Protein AF-A0AAV2MZ98-F1 (afdb_monomer_lite)

Structure (mmCIF, N/CA/C/O backbone):
data_AF-A0AAV2MZ98-F1
#
_entry.id   AF-A0AAV2MZ98-F1
#
loop_
_atom_site.group_PDB
_atom_site.id
_atom_site.type_symbol
_atom_site.label_atom_id
_atom_site.label_alt_id
_atom_site.label_comp_id
_atom_site.label_asym_id
_atom_site.label_entity_id
_atom_site.label_seq_id
_atom_site.pdbx_PDB_ins_code
_atom_site.Cartn_x
_atom_site.Cartn_y
_atom_site.Cartn_z
_atom_site.occupancy
_atom_site.B_iso_or_equiv
_atom_site.auth_seq_id
_atom_site.auth_comp_id
_atom_site.auth_asym_id
_atom_site.auth_atom_id
_atom_site.pdbx_PDB_model_num
ATOM 1 N N . MET A 1 1 ? 19.220 -11.834 -18.400 1.00 69.81 1 MET A N 1
ATOM 2 C CA . MET A 1 1 ? 18.907 -10.427 -18.060 1.00 69.81 1 MET A CA 1
ATOM 3 C C . MET A 1 1 ? 20.222 -9.739 -17.728 1.00 69.81 1 MET A C 1
ATOM 5 O O . MET A 1 1 ? 20.955 -10.301 -16.928 1.00 69.81 1 MET A O 1
ATOM 9 N N . MET A 1 2 ? 20.550 -8.603 -18.349 1.00 93.31 2 MET A N 1
ATOM 10 C CA . MET A 1 2 ? 21.782 -7.851 -18.046 1.00 93.31 2 MET A CA 1
ATOM 11 C C . MET A 1 2 ? 21.458 -6.644 -17.160 1.00 93.31 2 MET A C 1
ATOM 13 O O . MET A 1 2 ? 20.328 -6.157 -17.192 1.00 93.31 2 MET A O 1
ATOM 17 N N . ILE A 1 3 ? 22.440 -6.126 -16.414 1.00 93.69 3 ILE A N 1
ATOM 18 C CA . ILE A 1 3 ? 22.260 -4.936 -15.560 1.00 93.69 3 ILE A CA 1
ATOM 19 C C . ILE A 1 3 ? 21.772 -3.707 -16.354 1.00 93.69 3 ILE A C 1
ATOM 21 O O . ILE A 1 3 ? 20.985 -2.911 -15.851 1.00 93.69 3 ILE A O 1
ATOM 25 N N . TYR A 1 4 ? 22.121 -3.619 -17.642 1.00 95.88 4 TYR A N 1
ATOM 26 C CA . TYR A 1 4 ? 21.659 -2.576 -18.567 1.00 95.88 4 TYR A CA 1
ATOM 27 C C . TYR A 1 4 ? 20.159 -2.628 -18.896 1.00 95.88 4 TYR A C 1
ATOM 29 O O . TYR A 1 4 ? 19.610 -1.652 -19.397 1.00 95.88 4 TYR A O 1
ATOM 37 N N . ASN A 1 5 ? 19.476 -3.739 -18.607 1.00 95.44 5 ASN A N 1
ATOM 38 C CA . ASN A 1 5 ? 18.034 -3.859 -18.834 1.00 95.44 5 ASN A CA 1
ATOM 39 C C . ASN A 1 5 ? 17.217 -3.224 -17.699 1.00 95.44 5 ASN A C 1
ATOM 41 O O . ASN A 1 5 ? 16.037 -2.930 -17.893 1.00 95.44 5 ASN A O 1
ATOM 45 N N . ILE A 1 6 ? 17.823 -3.014 -16.522 1.00 95.12 6 ILE A N 1
ATOM 46 C CA . ILE A 1 6 ? 17.134 -2.507 -15.326 1.00 95.12 6 ILE A CA 1
ATOM 47 C C . ILE A 1 6 ? 16.486 -1.140 -15.586 1.00 95.12 6 ILE A C 1
ATOM 49 O O . ILE A 1 6 ? 15.290 -1.022 -15.322 1.00 95.12 6 ILE A O 1
ATOM 53 N N . PRO A 1 7 ? 17.175 -0.130 -16.161 1.00 95.69 7 PRO A N 1
ATOM 54 C CA . PRO A 1 7 ? 16.562 1.177 -16.396 1.00 95.69 7 PRO A CA 1
ATOM 55 C C . PRO A 1 7 ? 15.323 1.102 -17.296 1.00 95.69 7 PRO A C 1
ATOM 57 O O . PRO A 1 7 ? 14.321 1.763 -17.030 1.00 95.69 7 PRO A O 1
ATOM 60 N N . THR A 1 8 ? 15.353 0.258 -18.331 1.00 95.31 8 THR A N 1
ATOM 61 C CA . THR A 1 8 ? 14.229 0.084 -19.262 1.00 95.31 8 THR A CA 1
ATOM 62 C C . THR A 1 8 ? 13.027 -0.571 -18.584 1.00 95.31 8 THR A C 1
ATOM 64 O O . THR A 1 8 ? 11.894 -0.134 -18.786 1.00 95.31 8 THR A O 1
ATOM 67 N N . ILE A 1 9 ? 13.261 -1.581 -17.742 1.00 96.25 9 ILE A N 1
ATOM 68 C CA . ILE A 1 9 ? 12.198 -2.252 -16.982 1.00 96.25 9 ILE A CA 1
ATOM 69 C C . ILE A 1 9 ? 11.600 -1.295 -15.951 1.00 96.25 9 ILE A C 1
ATOM 71 O O . ILE A 1 9 ? 10.380 -1.177 -15.865 1.00 96.25 9 ILE A O 1
ATOM 75 N N . VAL A 1 10 ? 12.445 -0.575 -15.208 1.00 96.81 10 VAL A N 1
ATOM 76 C CA . VAL A 1 10 ? 12.004 0.394 -14.197 1.00 96.81 10 VAL A CA 1
ATOM 77 C C . VAL A 1 10 ? 11.190 1.509 -14.840 1.00 96.81 10 VAL A C 1
ATOM 79 O O . VAL A 1 10 ? 10.141 1.860 -14.311 1.00 96.81 10 VAL A O 1
ATOM 82 N N . LYS A 1 11 ? 11.603 2.020 -16.006 1.00 96.62 11 LYS A N 1
ATOM 83 C CA . LYS A 1 11 ? 10.836 3.028 -16.750 1.00 96.62 11 LYS A CA 1
ATOM 84 C C . LYS A 1 11 ? 9.408 2.557 -17.029 1.00 96.62 11 LYS A C 1
ATOM 86 O O . LYS A 1 11 ? 8.464 3.294 -16.758 1.00 96.62 11 LYS A O 1
ATOM 91 N N . LEU A 1 12 ? 9.253 1.337 -17.543 1.00 96.38 12 LEU A N 1
ATOM 92 C CA . LEU A 1 12 ? 7.940 0.776 -17.862 1.00 96.38 12 LEU A CA 1
ATOM 93 C C . LEU A 1 12 ? 7.118 0.500 -16.595 1.00 96.38 12 LEU A C 1
ATOM 95 O O . LEU A 1 12 ? 5.944 0.858 -16.521 1.00 96.38 12 LEU A O 1
ATOM 99 N N . ALA A 1 13 ? 7.740 -0.109 -15.584 1.00 96.81 13 ALA A N 1
ATOM 100 C CA . ALA A 1 13 ? 7.085 -0.429 -14.323 1.00 96.81 13 ALA A CA 1
ATOM 101 C C . ALA A 1 13 ? 6.609 0.835 -13.599 1.00 96.81 13 ALA A C 1
ATOM 103 O O . ALA A 1 13 ? 5.467 0.880 -13.154 1.00 96.81 13 ALA A O 1
ATOM 104 N N . LEU A 1 14 ? 7.441 1.878 -13.532 1.00 97.25 14 LEU A N 1
ATOM 105 C CA . LEU A 1 14 ? 7.112 3.130 -12.859 1.00 97.25 14 LEU A CA 1
ATOM 106 C C . LEU A 1 14 ? 5.951 3.851 -13.546 1.00 97.25 14 LEU A C 1
ATOM 108 O O . LEU A 1 14 ? 5.026 4.274 -12.862 1.00 97.25 14 LEU A O 1
ATOM 112 N N . GLN A 1 15 ? 5.960 3.948 -14.879 1.00 96.62 15 GLN A N 1
ATOM 113 C CA . GLN A 1 15 ? 4.863 4.569 -15.633 1.00 96.62 15 GLN A CA 1
ATOM 114 C C . GLN A 1 15 ? 3.526 3.848 -15.412 1.00 96.62 15 GLN A C 1
ATOM 116 O O . GLN A 1 15 ? 2.488 4.496 -15.300 1.00 96.62 15 GLN A O 1
ATOM 121 N N . ASN A 1 16 ? 3.554 2.520 -15.294 1.00 96.50 16 ASN A N 1
ATOM 122 C CA . ASN A 1 16 ? 2.355 1.721 -15.048 1.00 96.50 16 ASN A CA 1
ATOM 123 C C . ASN A 1 16 ? 1.914 1.746 -13.576 1.00 96.50 16 ASN A C 1
ATOM 125 O O . ASN A 1 16 ? 0.719 1.717 -13.285 1.00 96.50 16 ASN A O 1
ATOM 129 N N . ALA A 1 17 ? 2.863 1.786 -12.640 1.00 96.62 17 ALA A N 1
ATOM 130 C CA . ALA A 1 17 ? 2.591 1.758 -11.208 1.00 96.62 17 ALA A CA 1
ATOM 131 C C . ALA A 1 17 ? 2.139 3.125 -10.682 1.00 96.62 17 ALA A C 1
ATOM 133 O O . ALA A 1 17 ? 1.134 3.192 -9.980 1.00 96.62 17 ALA A O 1
ATOM 134 N N . ALA A 1 18 ? 2.823 4.211 -11.055 1.00 96.69 18 ALA A N 1
ATOM 135 C CA . ALA A 1 18 ? 2.597 5.568 -10.551 1.00 96.69 18 ALA A CA 1
ATOM 136 C C . ALA A 1 18 ? 1.416 6.278 -11.238 1.00 96.69 18 ALA A C 1
ATOM 138 O O . ALA A 1 18 ? 1.487 7.453 -11.595 1.00 96.69 18 ALA A O 1
ATOM 139 N N . THR A 1 19 ? 0.312 5.560 -11.435 1.00 98.00 19 THR A N 1
ATOM 140 C CA . THR A 1 19 ? -0.937 6.144 -11.927 1.00 98.00 19 THR A CA 1
ATOM 141 C C . THR A 1 19 ? -1.787 6.625 -10.750 1.00 98.00 19 THR A C 1
ATOM 143 O O . THR A 1 19 ? -1.771 5.991 -9.690 1.00 98.00 19 THR A O 1
ATOM 146 N N . PRO A 1 20 ? -2.596 7.690 -10.915 1.00 97.44 20 PRO A N 1
ATOM 147 C CA . PRO A 1 20 ? -3.488 8.160 -9.855 1.00 97.44 20 PRO A CA 1
ATOM 148 C C . PRO A 1 20 ? -4.388 7.049 -9.312 1.00 97.44 20 PRO A C 1
ATOM 150 O O . PRO A 1 20 ? -4.571 6.938 -8.108 1.00 97.44 20 PRO A O 1
ATOM 153 N N . LYS A 1 21 ? -4.885 6.170 -10.190 1.00 97.56 21 LYS A N 1
ATOM 154 C CA . LYS A 1 21 ? -5.721 5.028 -9.810 1.00 97.56 21 LYS A CA 1
ATOM 155 C C . LYS A 1 21 ? -5.015 4.096 -8.822 1.00 97.56 21 LYS A C 1
ATOM 157 O O . LYS A 1 21 ? -5.595 3.756 -7.796 1.00 97.56 21 LYS A O 1
ATOM 162 N N . ASN A 1 22 ? -3.777 3.705 -9.116 1.00 97.62 22 ASN A N 1
ATOM 163 C CA . ASN A 1 22 ? -3.024 2.785 -8.265 1.00 97.62 22 ASN A CA 1
ATOM 164 C C . ASN A 1 22 ? -2.620 3.450 -6.947 1.00 97.62 22 ASN A C 1
ATOM 166 O O . ASN A 1 22 ? -2.771 2.851 -5.884 1.00 97.62 22 ASN A O 1
ATOM 170 N N . ILE A 1 23 ? -2.178 4.707 -7.008 1.00 97.38 23 ILE A N 1
ATOM 171 C CA . ILE A 1 23 ? -1.816 5.491 -5.824 1.00 97.38 23 ILE A CA 1
ATOM 172 C C . ILE A 1 23 ? -3.025 5.630 -4.890 1.00 97.38 23 ILE A C 1
ATOM 174 O O . ILE A 1 23 ? -2.928 5.315 -3.706 1.00 97.38 23 ILE A O 1
ATOM 178 N N . ILE A 1 24 ? -4.184 6.024 -5.429 1.00 97.94 24 ILE A N 1
ATOM 179 C CA . ILE A 1 24 ? -5.430 6.139 -4.662 1.00 97.94 24 ILE A CA 1
ATOM 180 C C . ILE A 1 24 ? -5.831 4.780 -4.090 1.00 97.94 24 ILE A C 1
ATOM 182 O O . ILE A 1 24 ? -6.162 4.711 -2.917 1.00 97.94 24 ILE A O 1
ATOM 186 N N . SER A 1 25 ? -5.748 3.691 -4.860 1.00 97.38 25 SER A N 1
ATOM 187 C CA . SER A 1 25 ? -6.086 2.360 -4.338 1.00 97.38 25 SER A CA 1
ATOM 188 C C . SER A 1 25 ? -5.199 1.934 -3.159 1.00 97.38 25 SER A C 1
ATOM 190 O O . SER A 1 25 ? -5.692 1.332 -2.208 1.00 97.38 25 SER A O 1
ATOM 192 N N . GLY A 1 26 ? -3.912 2.304 -3.178 1.00 96.62 26 GLY A N 1
ATOM 193 C CA . GLY A 1 26 ? -2.986 2.032 -2.079 1.00 96.62 26 GLY A CA 1
ATOM 194 C C . GLY A 1 26 ? -3.332 2.819 -0.814 1.00 96.62 26 GLY A C 1
ATOM 195 O O . GLY A 1 26 ? -3.357 2.250 0.274 1.00 96.62 26 GLY A O 1
ATOM 196 N N . PHE A 1 27 ? -3.663 4.105 -0.949 1.00 97.44 27 PHE A N 1
ATOM 197 C CA . PHE A 1 27 ? -4.122 4.918 0.183 1.00 97.44 27 PHE A CA 1
ATOM 198 C C . PHE A 1 27 ? -5.518 4.540 0.674 1.00 97.44 27 PHE A C 1
ATOM 200 O O . PHE A 1 27 ? -5.815 4.682 1.860 1.00 97.44 27 PHE A O 1
ATOM 207 N N . GLN A 1 28 ? -6.373 4.056 -0.219 1.00 97.56 28 GLN A N 1
ATOM 208 C CA . GLN A 1 28 ? -7.712 3.617 0.128 1.00 97.56 28 GLN A CA 1
ATOM 209 C C . GLN A 1 28 ? -7.639 2.390 1.031 1.00 97.56 28 GLN A C 1
ATOM 211 O O . GLN A 1 28 ? -8.380 2.339 2.001 1.00 97.56 28 GLN A O 1
ATOM 216 N N . ALA A 1 29 ? -6.725 1.451 0.764 1.00 95.94 29 ALA A N 1
ATOM 217 C CA . ALA A 1 29 ? -6.546 0.236 1.561 1.00 95.94 29 ALA A CA 1
ATOM 218 C C . ALA A 1 29 ? -6.183 0.507 3.032 1.00 95.94 29 ALA A C 1
ATOM 220 O O . ALA A 1 29 ? -6.500 -0.300 3.899 1.00 95.94 29 ALA A O 1
ATOM 221 N N . THR A 1 30 ? -5.542 1.640 3.326 1.00 96.12 30 THR A N 1
ATOM 222 C CA . THR A 1 30 ? -5.188 2.053 4.695 1.00 96.12 30 THR A CA 1
ATOM 223 C C . THR A 1 30 ? -6.178 3.054 5.293 1.00 96.12 30 THR A C 1
ATOM 225 O O . THR A 1 30 ? -5.971 3.530 6.407 1.00 96.12 30 THR A O 1
ATOM 228 N N . GLY A 1 31 ? -7.239 3.406 4.559 1.00 97.06 31 GLY A N 1
ATOM 229 C CA . GLY A 1 31 ? -8.232 4.395 4.978 1.00 97.06 31 GLY A CA 1
ATOM 230 C C . GLY A 1 31 ? -7.723 5.840 4.976 1.00 97.06 31 GLY A C 1
ATOM 231 O O . GLY A 1 31 ? -8.394 6.712 5.525 1.00 97.06 31 GLY A O 1
ATOM 232 N N . VAL A 1 32 ? -6.557 6.115 4.377 1.00 97.25 32 VAL A N 1
ATOM 233 C CA . VAL A 1 32 ? -5.957 7.461 4.322 1.00 97.25 32 VAL A CA 1
ATOM 234 C C . VAL A 1 32 ? -6.651 8.322 3.270 1.00 97.25 32 VAL A C 1
ATOM 236 O O . VAL A 1 32 ? -7.043 9.453 3.562 1.00 97.25 32 VAL A O 1
ATOM 239 N N . TRP A 1 33 ? -6.809 7.804 2.046 1.00 96.31 33 TRP A N 1
ATOM 240 C CA . TRP A 1 33 ? -7.465 8.534 0.960 1.00 96.31 33 TRP A CA 1
ATOM 241 C C . TRP A 1 33 ? -8.153 7.616 -0.070 1.00 96.31 33 TRP A C 1
ATOM 243 O O . TRP A 1 33 ? -7.473 6.806 -0.697 1.00 96.31 33 TRP A O 1
ATOM 253 N N . PRO A 1 34 ? -9.460 7.795 -0.339 1.00 95.94 34 PRO A N 1
ATOM 254 C CA . PRO A 1 34 ? -10.385 8.634 0.420 1.00 95.94 34 PRO A CA 1
ATOM 255 C C . PRO A 1 34 ? -10.433 8.203 1.885 1.00 95.94 34 PRO A C 1
ATOM 257 O O . PRO A 1 34 ? -10.267 7.022 2.190 1.00 95.94 34 PRO A O 1
ATOM 260 N N . PHE A 1 35 ? -10.620 9.167 2.784 1.00 97.44 35 PHE A N 1
ATOM 261 C CA . PHE A 1 35 ? -10.614 8.867 4.208 1.00 97.44 35 PHE A CA 1
ATOM 262 C C . PHE A 1 35 ? -11.768 7.923 4.559 1.00 97.44 35 PHE A C 1
ATOM 264 O O . PHE A 1 35 ? -12.929 8.227 4.278 1.00 97.44 35 PHE A O 1
ATOM 271 N N . ASN A 1 36 ? -11.445 6.791 5.184 1.00 97.19 36 ASN A N 1
ATOM 272 C CA . ASN A 1 36 ? -12.425 5.830 5.673 1.00 97.19 36 ASN A CA 1
ATOM 273 C C . ASN A 1 36 ? -11.959 5.238 7.006 1.00 97.19 36 ASN A C 1
ATOM 275 O O . ASN A 1 36 ? -11.000 4.471 7.054 1.00 97.19 36 ASN A O 1
ATOM 279 N N . ARG A 1 37 ? -12.661 5.586 8.087 1.00 95.38 37 ARG A N 1
ATOM 280 C CA . ARG A 1 37 ? -12.352 5.111 9.440 1.00 95.38 37 ARG A CA 1
ATOM 281 C C . ARG A 1 37 ? -12.798 3.667 9.684 1.00 95.38 37 ARG A C 1
ATOM 283 O O . ARG A 1 37 ? -12.215 2.999 10.531 1.00 95.38 37 ARG A O 1
ATOM 290 N N . ASP A 1 38 ? -13.785 3.193 8.936 1.00 96.25 38 ASP A N 1
ATOM 291 C CA . ASP A 1 38 ? -14.448 1.907 9.168 1.00 96.25 38 ASP A CA 1
ATOM 292 C C . ASP A 1 38 ? -13.842 0.781 8.310 1.00 96.25 38 ASP A C 1
ATOM 294 O O . ASP A 1 38 ? -14.484 -0.233 8.050 1.00 96.25 38 ASP A O 1
ATOM 298 N N . ILE A 1 39 ? -12.613 0.973 7.816 1.00 96.38 39 ILE A N 1
ATOM 299 C CA . ILE A 1 39 ? -11.935 0.007 6.944 1.00 96.38 39 ILE A CA 1
ATOM 300 C C . ILE A 1 39 ? -11.335 -1.181 7.702 1.00 96.38 39 ILE A C 1
ATOM 302 O O . ILE A 1 39 ? -11.214 -2.263 7.135 1.00 96.38 39 ILE A O 1
ATOM 306 N N . PHE A 1 40 ? -10.968 -0.979 8.968 1.00 95.50 40 PHE A N 1
ATOM 307 C CA . PHE A 1 40 ? -10.400 -2.021 9.815 1.00 95.50 40 PHE A CA 1
ATOM 308 C C . PHE A 1 40 ? -11.503 -2.717 10.603 1.00 95.50 40 PHE A C 1
ATOM 310 O O . PHE A 1 40 ? -12.357 -2.073 11.214 1.00 95.50 40 PHE A O 1
ATOM 317 N N . THR A 1 41 ? -11.450 -4.039 10.613 1.00 94.94 41 THR A N 1
ATOM 318 C CA . THR A 1 41 ? -12.330 -4.908 11.391 1.00 94.94 41 THR A CA 1
ATOM 319 C C . THR A 1 41 ? -11.635 -5.360 12.671 1.00 94.94 41 THR A C 1
ATOM 321 O O . THR A 1 41 ? -10.411 -5.315 12.780 1.00 94.94 41 THR A O 1
ATOM 324 N N . ASP A 1 42 ? -12.394 -5.876 13.636 1.00 91.81 42 ASP A N 1
ATOM 325 C CA . ASP A 1 42 ? -11.827 -6.405 14.885 1.00 91.81 42 ASP A CA 1
ATOM 326 C C . ASP A 1 42 ? -10.779 -7.513 14.648 1.00 91.81 42 ASP A C 1
ATOM 328 O O . ASP A 1 42 ? -9.843 -7.672 15.433 1.00 91.81 42 ASP A O 1
ATOM 332 N N . ALA A 1 43 ? -10.895 -8.257 13.541 1.00 92.38 43 ALA A N 1
ATOM 333 C CA . ALA A 1 43 ? -9.944 -9.301 13.166 1.00 92.38 43 ALA A CA 1
ATOM 334 C C . ALA A 1 43 ? -8.540 -8.746 12.848 1.00 92.38 43 ALA A C 1
ATOM 336 O O . ALA A 1 43 ? -7.540 -9.391 13.180 1.00 92.38 43 ALA A O 1
ATOM 337 N N . ASP A 1 44 ? -8.453 -7.535 12.287 1.00 92.69 44 ASP A N 1
ATOM 338 C CA . ASP A 1 44 ? -7.189 -6.859 11.957 1.00 92.69 44 ASP A CA 1
ATOM 339 C C . ASP A 1 44 ? -6.393 -6.474 13.219 1.00 92.69 44 ASP A C 1
ATOM 341 O O . ASP A 1 44 ? -5.174 -6.306 13.174 1.00 92.69 44 ASP A O 1
ATOM 345 N N . PHE A 1 45 ? -7.066 -6.411 14.373 1.00 90.19 45 PHE A N 1
ATOM 346 C CA . PHE A 1 45 ? -6.469 -6.134 15.681 1.00 90.19 45 PHE A CA 1
ATOM 347 C C . PHE A 1 45 ? -6.216 -7.402 16.512 1.00 90.19 45 PHE A C 1
ATOM 349 O O . PHE A 1 45 ? -5.803 -7.313 17.664 1.00 90.19 45 PHE A O 1
ATOM 356 N N . SER A 1 46 ? -6.404 -8.602 15.955 1.00 88.06 46 SER A N 1
ATOM 357 C CA . SER A 1 46 ? -6.299 -9.862 16.711 1.00 88.06 46 SER A CA 1
ATOM 358 C C . SER A 1 46 ? -4.935 -10.085 17.392 1.00 88.06 46 SER A C 1
ATOM 360 O O . SER A 1 46 ? -4.860 -10.690 18.463 1.00 88.06 46 SER A O 1
ATOM 362 N N . ALA A 1 47 ? -3.850 -9.539 16.837 1.00 83.56 47 ALA A N 1
ATOM 363 C CA . ALA A 1 47 ? -2.522 -9.605 17.448 1.00 83.56 47 ALA A CA 1
ATOM 364 C C . ALA A 1 47 ? -2.373 -8.739 18.717 1.00 83.56 47 ALA A C 1
ATOM 366 O O . ALA A 1 47 ? -1.505 -9.028 19.543 1.00 83.56 47 ALA A O 1
ATOM 367 N N . SER A 1 48 ? -3.211 -7.713 18.929 1.00 82.38 48 SER A N 1
ATOM 368 C CA . SER A 1 48 ? -3.097 -6.853 20.117 1.00 82.38 48 SER A CA 1
ATOM 369 C C . SER A 1 48 ? -3.490 -7.567 21.410 1.00 82.38 48 SER A C 1
ATOM 371 O O . SER A 1 48 ? -3.050 -7.170 22.481 1.00 82.38 48 SER A O 1
ATOM 373 N N . PHE A 1 49 ? -4.270 -8.649 21.335 1.00 76.44 49 PHE A N 1
ATOM 374 C CA . PHE A 1 49 ? -4.704 -9.404 22.517 1.00 76.44 49 PHE A CA 1
ATOM 375 C C . PHE A 1 49 ? -3.570 -10.176 23.206 1.00 76.44 49 PHE A C 1
ATOM 377 O O . PHE A 1 49 ? -3.720 -10.613 24.346 1.00 76.44 49 PHE A O 1
ATOM 384 N N . VAL A 1 50 ? -2.413 -10.352 22.557 1.00 69.50 50 VAL A N 1
ATOM 385 C CA . VAL A 1 50 ? -1.273 -11.072 23.151 1.00 69.50 50 VAL A CA 1
ATOM 386 C C . VAL A 1 50 ? -0.719 -10.344 24.382 1.00 69.50 50 VAL A C 1
ATOM 388 O O . VAL A 1 50 ? -0.224 -11.005 25.294 1.00 69.50 50 VAL A O 1
ATOM 391 N N . THR A 1 51 ? -0.864 -9.016 24.468 1.00 71.75 51 THR A N 1
ATOM 392 C CA . THR A 1 51 ? -0.461 -8.240 25.655 1.00 71.75 51 THR A CA 1
ATOM 393 C C . THR A 1 51 ? -1.428 -8.361 26.831 1.00 71.75 51 THR A C 1
ATOM 395 O O . THR A 1 51 ? -1.060 -8.002 27.943 1.00 71.75 51 THR A O 1
ATOM 398 N N . ASP A 1 52 ? -2.648 -8.863 26.617 1.00 72.12 52 ASP A N 1
ATOM 399 C CA . ASP A 1 52 ? -3.641 -9.048 27.684 1.00 72.12 52 ASP A CA 1
ATOM 400 C C . ASP A 1 52 ? -3.479 -10.407 28.401 1.00 72.12 52 ASP A C 1
ATOM 402 O O . ASP A 1 52 ? -4.297 -10.776 29.247 1.00 72.12 52 ASP A O 1
ATOM 406 N N . ARG A 1 53 ? -2.422 -11.172 28.086 1.00 75.31 53 ARG A N 1
ATOM 407 C CA . ARG A 1 53 ? -2.105 -12.406 28.812 1.00 75.31 53 ARG A CA 1
ATOM 408 C C . ARG A 1 53 ? -1.664 -12.049 30.235 1.00 75.31 53 ARG A C 1
ATOM 410 O O . ARG A 1 53 ? -0.737 -11.251 30.387 1.00 75.31 53 ARG A O 1
ATOM 417 N N . PRO A 1 54 ? -2.284 -12.632 31.277 1.00 79.62 54 PRO A N 1
ATOM 418 C CA . PRO A 1 54 ? -1.802 -12.448 32.635 1.00 79.62 54 PRO A CA 1
ATOM 419 C C . PRO A 1 54 ? -0.352 -12.926 32.714 1.00 79.62 54 PRO A C 1
ATOM 421 O O . PRO A 1 54 ? 0.002 -13.952 32.125 1.00 79.62 54 PRO A O 1
ATOM 424 N N . MET A 1 55 ? 0.481 -12.168 33.429 1.00 76.31 55 MET A N 1
ATOM 425 C CA . MET A 1 55 ? 1.825 -12.617 33.777 1.00 76.31 55 MET A CA 1
ATOM 426 C C . MET A 1 55 ? 1.678 -13.983 34.458 1.00 76.31 55 MET A C 1
ATOM 428 O O . MET A 1 55 ? 0.850 -14.091 35.369 1.00 76.31 55 MET A O 1
ATOM 432 N N . PRO A 1 56 ? 2.376 -15.037 33.996 1.00 79.62 56 PRO A N 1
ATOM 433 C CA . PRO A 1 56 ? 2.342 -16.308 34.695 1.00 79.62 56 PRO A CA 1
ATOM 434 C C . PRO A 1 56 ? 2.758 -16.035 36.139 1.00 79.62 56 PRO A C 1
ATOM 436 O O . PRO A 1 56 ? 3.827 -15.483 36.386 1.00 79.62 56 PRO A O 1
ATOM 439 N N . ASN A 1 57 ? 1.859 -16.322 37.080 1.00 72.94 57 ASN A N 1
ATOM 440 C CA . ASN A 1 57 ? 2.196 -16.243 38.488 1.00 72.94 57 ASN A CA 1
ATOM 441 C C . ASN A 1 57 ? 3.284 -17.288 38.726 1.00 72.94 57 ASN A C 1
ATOM 443 O O . ASN A 1 57 ? 3.031 -18.477 38.525 1.00 72.94 57 ASN A O 1
ATOM 447 N N . ASP A 1 58 ? 4.461 -16.845 39.159 1.00 60.50 58 ASP A N 1
ATOM 448 C CA . ASP A 1 58 ? 5.474 -17.712 39.744 1.00 60.50 58 ASP A CA 1
ATOM 449 C C . ASP A 1 58 ? 4.888 -18.315 41.027 1.00 60.50 58 ASP A C 1
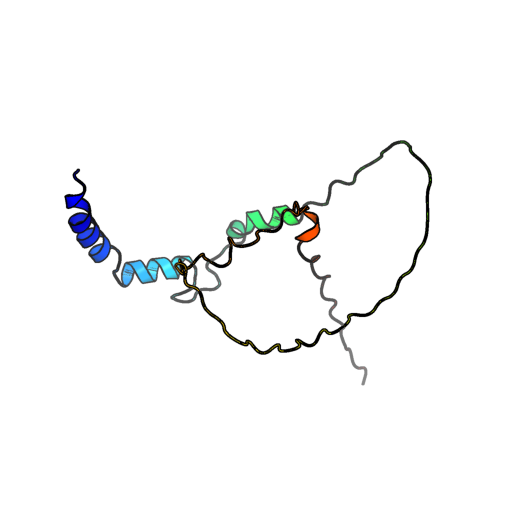ATOM 451 O O . ASP A 1 58 ? 5.029 -17.792 42.133 1.00 60.50 58 ASP A O 1
ATOM 455 N N . THR A 1 59 ? 4.135 -19.403 40.894 1.00 55.22 59 THR A N 1
ATOM 456 C CA . THR A 1 59 ? 3.731 -20.202 42.042 1.00 55.22 59 THR A CA 1
ATOM 457 C C . THR A 1 59 ? 4.939 -20.998 42.514 1.00 55.22 59 THR A C 1
ATOM 459 O O . THR A 1 59 ? 5.271 -22.029 41.936 1.00 55.22 59 THR A O 1
ATOM 462 N N . ALA A 1 60 ? 5.510 -20.497 43.610 1.00 48.69 60 ALA A N 1
ATOM 463 C CA . ALA A 1 60 ? 6.338 -21.175 44.602 1.00 48.69 60 ALA A CA 1
ATOM 464 C C . ALA A 1 60 ? 7.764 -21.576 44.184 1.00 48.69 60 ALA A C 1
ATOM 466 O O . ALA A 1 60 ? 8.034 -22.687 43.732 1.00 48.69 60 ALA A O 1
ATOM 467 N N . SER A 1 61 ? 8.710 -20.701 44.528 1.00 51.28 61 SER A N 1
ATOM 468 C CA . SER A 1 61 ? 9.954 -21.146 45.154 1.00 51.28 61 SER A CA 1
ATOM 469 C C . SER A 1 61 ? 9.653 -21.818 46.506 1.00 51.28 61 SER A C 1
ATOM 471 O O . SER A 1 61 ? 8.799 -21.327 47.250 1.00 51.28 61 SER A O 1
ATOM 473 N N . PRO A 1 62 ? 10.369 -22.889 46.888 1.00 47.06 62 PRO A N 1
ATOM 474 C CA . PRO A 1 62 ? 10.664 -23.149 48.283 1.00 47.06 62 PRO A CA 1
ATOM 475 C C . PRO A 1 62 ? 12.056 -22.590 48.617 1.00 47.06 62 PRO A C 1
ATOM 477 O O . PRO A 1 62 ? 13.035 -22.894 47.940 1.00 47.06 62 PRO A O 1
ATOM 480 N N . ASP A 1 63 ? 12.083 -21.767 49.665 1.00 46.16 63 ASP A N 1
ATOM 481 C CA . ASP A 1 63 ? 13.213 -21.401 50.527 1.00 46.16 63 ASP A CA 1
ATOM 482 C C . ASP A 1 63 ? 14.498 -20.845 49.895 1.00 46.16 63 ASP A C 1
ATOM 484 O O . ASP A 1 63 ? 15.332 -21.594 49.405 1.00 46.16 63 ASP A O 1
ATOM 488 N N . LEU A 1 64 ? 14.744 -19.542 50.097 1.00 41.19 64 LEU A N 1
ATOM 489 C CA . LEU A 1 64 ? 15.843 -19.082 50.960 1.00 41.19 64 LEU A CA 1
ATOM 490 C C . LEU A 1 64 ? 15.490 -17.718 51.583 1.00 41.19 64 LEU A C 1
ATOM 492 O O . LEU A 1 64 ? 15.194 -16.738 50.904 1.00 41.19 64 LEU A O 1
ATOM 496 N N . ASN A 1 65 ? 15.507 -17.722 52.910 1.00 43.47 65 ASN A N 1
ATOM 497 C CA . ASN A 1 65 ? 15.203 -16.646 53.842 1.00 43.47 65 ASN A CA 1
ATOM 498 C C . ASN A 1 65 ? 16.224 -15.485 53.835 1.00 43.47 65 ASN A C 1
ATOM 500 O O . ASN A 1 65 ? 17.412 -15.699 53.613 1.00 43.47 65 ASN A O 1
ATOM 504 N N . GLU A 1 66 ? 15.724 -14.314 54.260 1.00 45.06 66 GLU A N 1
ATOM 505 C CA . GLU A 1 66 ? 16.418 -13.252 55.022 1.00 45.06 66 GLU A CA 1
ATOM 506 C C . GLU A 1 66 ? 17.439 -12.344 54.302 1.00 45.06 66 GLU A C 1
ATOM 508 O O . GLU A 1 66 ? 18.638 -12.603 54.310 1.00 45.06 66 GLU A O 1
ATOM 513 N N . HIS A 1 67 ? 16.991 -11.159 53.861 1.00 35.25 67 HIS A N 1
ATOM 514 C CA . HIS A 1 67 ? 17.345 -9.909 54.562 1.00 35.25 67 HIS A CA 1
ATOM 515 C C . HIS A 1 67 ? 16.522 -8.720 54.042 1.00 35.25 67 HIS A C 1
ATOM 517 O O . HIS A 1 67 ? 16.734 -8.204 52.944 1.00 35.25 67 HIS A O 1
ATOM 523 N N . LEU A 1 68 ? 15.593 -8.256 54.877 1.00 44.19 68 LEU A N 1
ATOM 524 C CA . LEU A 1 68 ? 15.061 -6.902 54.806 1.00 44.19 68 LEU A CA 1
ATOM 525 C C . LEU A 1 68 ? 16.196 -5.931 55.141 1.00 44.19 68 LEU A C 1
ATOM 527 O O . LEU A 1 68 ? 16.801 -6.055 56.201 1.00 44.19 68 LEU A O 1
ATOM 531 N N . ASN A 1 69 ? 16.434 -4.926 54.301 1.00 37.72 69 ASN A N 1
ATOM 532 C CA . ASN A 1 69 ? 16.947 -3.660 54.804 1.00 37.72 69 ASN A CA 1
ATOM 533 C C . ASN A 1 69 ? 16.326 -2.491 54.047 1.00 37.72 69 ASN A C 1
ATOM 535 O O . ASN A 1 69 ? 16.373 -2.388 52.824 1.00 37.72 69 ASN A O 1
ATOM 539 N N . GLN A 1 70 ? 15.687 -1.654 54.851 1.00 42.81 70 GLN A N 1
ATOM 540 C CA . GLN A 1 70 ? 15.025 -0.412 54.506 1.00 42.81 70 GLN A CA 1
ATOM 541 C C . GLN A 1 70 ? 16.064 0.587 53.989 1.00 42.81 70 GLN A C 1
ATOM 543 O O . GLN A 1 70 ? 17.168 0.641 54.524 1.00 42.81 70 GLN A O 1
ATOM 548 N N . ASN A 1 71 ? 15.697 1.406 53.003 1.00 38.62 71 ASN A N 1
ATOM 549 C CA . ASN A 1 71 ? 16.149 2.794 52.957 1.00 38.62 71 ASN A CA 1
ATOM 550 C C . ASN A 1 71 ? 15.235 3.624 52.047 1.00 38.62 71 ASN A C 1
ATOM 552 O O . ASN A 1 71 ? 15.287 3.554 50.822 1.00 38.62 71 ASN A O 1
ATOM 556 N N . GLU A 1 72 ? 14.398 4.423 52.703 1.00 39.81 72 GLU A N 1
ATOM 557 C CA . GLU A 1 72 ? 13.676 5.555 52.137 1.00 39.81 72 GLU A CA 1
ATOM 558 C C . GLU A 1 72 ? 14.684 6.635 51.716 1.00 39.81 72 GLU A C 1
ATOM 560 O O . GLU A 1 72 ? 15.310 7.278 52.563 1.00 39.81 72 GLU A O 1
ATOM 565 N N . HIS A 1 73 ? 14.822 6.887 50.415 1.00 37.75 73 HIS A N 1
ATOM 566 C CA . HIS A 1 73 ? 15.388 8.143 49.925 1.00 37.75 73 HIS A CA 1
ATOM 567 C C . HIS A 1 73 ? 14.441 8.785 48.919 1.00 37.75 73 HIS A C 1
ATOM 569 O O . HIS A 1 73 ? 14.420 8.492 47.726 1.00 37.75 73 HIS A O 1
ATOM 575 N N . SER A 1 74 ? 13.643 9.700 49.464 1.00 41.69 74 SER A N 1
ATOM 576 C CA . SER A 1 74 ? 13.005 10.776 48.734 1.00 41.69 74 SER A CA 1
ATOM 577 C C . SER A 1 74 ? 14.078 11.645 48.077 1.00 41.69 74 SER A C 1
ATOM 579 O O . SER A 1 74 ? 14.991 12.143 48.733 1.00 41.69 74 SER A O 1
ATOM 581 N N . SER A 1 75 ? 13.972 11.864 46.771 1.00 38.50 75 SER A N 1
ATOM 582 C CA . SER A 1 75 ? 14.590 13.015 46.115 1.00 38.50 75 SER A CA 1
ATOM 583 C C . SER A 1 75 ? 13.805 13.370 44.859 1.00 38.50 75 SER A C 1
ATOM 585 O O . SER A 1 75 ? 13.682 12.595 43.916 1.00 38.50 75 SER A O 1
ATOM 587 N N . SER A 1 76 ? 13.216 14.558 44.937 1.00 42.91 76 SER A N 1
ATOM 588 C CA . SER A 1 76 ? 12.474 15.283 43.906 1.00 42.91 76 SER A CA 1
ATOM 589 C C . SER A 1 76 ? 13.330 15.540 42.645 1.00 42.91 76 SER A C 1
ATOM 591 O O . SER A 1 76 ? 14.559 15.523 42.745 1.00 42.91 76 SER A O 1
ATOM 593 N N . PRO A 1 77 ? 12.740 15.819 41.463 1.00 45.91 77 PRO A N 1
ATOM 594 C CA . PRO A 1 77 ? 13.475 15.935 40.206 1.00 45.91 77 PRO A CA 1
ATOM 595 C C . PRO A 1 77 ? 14.261 17.252 40.130 1.00 45.91 77 PRO A C 1
ATOM 597 O O . PRO A 1 77 ? 13.685 18.340 40.183 1.00 45.91 77 PRO A O 1
ATOM 600 N N . GLY A 1 78 ? 15.582 17.152 39.973 1.00 32.22 78 GLY A N 1
ATOM 601 C CA . GLY A 1 78 ? 16.473 18.284 39.724 1.00 32.22 78 GLY A CA 1
ATOM 602 C C . GLY A 1 78 ? 16.517 18.666 38.242 1.00 32.22 78 GLY A C 1
ATOM 603 O O . GLY A 1 78 ? 16.990 17.901 37.407 1.00 32.22 78 GLY A O 1
ATOM 604 N N . LEU A 1 79 ? 16.035 19.871 37.944 1.00 39.62 79 LEU A N 1
ATOM 605 C CA . LEU A 1 79 ? 16.195 20.617 36.694 1.00 39.62 79 LEU A CA 1
ATOM 606 C C . LEU A 1 79 ? 17.683 20.919 36.440 1.00 39.62 79 LEU A C 1
ATOM 608 O O . LEU A 1 79 ? 18.307 21.570 37.277 1.00 39.62 79 LEU A O 1
ATOM 612 N N . LEU A 1 80 ? 18.238 20.527 35.288 1.00 36.81 80 LEU A N 1
ATOM 613 C CA . LEU A 1 80 ? 19.583 20.949 34.881 1.00 36.81 80 LEU A CA 1
ATOM 614 C C . LEU A 1 80 ? 19.543 21.853 33.648 1.00 36.81 80 LEU A C 1
ATOM 616 O O . LEU A 1 80 ? 19.239 21.449 32.530 1.00 36.81 80 LEU A O 1
ATOM 620 N N . THR A 1 81 ? 19.864 23.108 33.944 1.00 29.91 81 THR A N 1
ATOM 621 C CA . THR A 1 81 ? 20.210 24.208 33.050 1.00 29.91 81 THR A CA 1
ATOM 622 C C . THR A 1 81 ? 21.510 23.908 32.294 1.00 29.91 81 THR A C 1
ATOM 624 O O . THR A 1 81 ? 22.500 23.461 32.878 1.00 29.91 81 THR A O 1
ATOM 627 N N . SER A 1 82 ? 21.506 24.130 30.983 1.00 37.72 82 SER A N 1
ATOM 628 C CA . SER A 1 82 ? 22.652 23.962 30.091 1.00 37.72 82 SER A CA 1
ATOM 629 C C . SER A 1 82 ? 23.579 25.176 30.174 1.00 37.72 82 SER A C 1
ATOM 631 O O . SER A 1 82 ? 23.189 26.290 29.833 1.00 37.72 82 SER A O 1
ATOM 633 N N . LYS A 1 83 ? 24.817 24.953 30.631 1.00 39.50 83 LYS A N 1
ATOM 634 C CA . LYS A 1 83 ? 25.882 25.960 30.673 1.00 39.50 83 LYS A CA 1
ATOM 635 C C . LYS A 1 83 ? 26.660 25.940 29.356 1.00 39.50 83 LYS A C 1
ATOM 637 O O . LYS A 1 83 ? 27.326 24.952 29.054 1.00 39.50 83 LYS A O 1
ATOM 642 N N . GLU A 1 84 ? 26.566 27.033 28.606 1.00 45.62 84 GLU A N 1
ATOM 643 C CA . GLU A 1 84 ? 27.374 27.323 27.418 1.00 45.62 84 GLU A CA 1
ATOM 644 C C . GLU A 1 84 ? 28.873 27.316 27.757 1.00 45.62 84 GLU A C 1
ATOM 646 O O . GLU A 1 84 ? 29.294 27.783 28.822 1.00 45.62 84 GLU A O 1
ATOM 651 N N . ARG A 1 85 ? 29.692 26.787 26.843 1.00 42.25 85 ARG A N 1
ATOM 652 C CA . ARG A 1 85 ? 31.140 27.017 26.828 1.00 42.25 85 ARG A CA 1
ATOM 653 C C . ARG A 1 85 ? 31.580 27.415 25.423 1.00 42.25 85 ARG A C 1
ATOM 655 O O . ARG A 1 85 ? 31.265 26.730 24.455 1.00 42.25 85 ARG A O 1
ATOM 662 N N . GLU A 1 86 ? 32.289 28.537 25.375 1.00 35.06 86 GLU A N 1
ATOM 663 C CA . GLU A 1 86 ? 32.913 29.151 24.205 1.00 35.06 86 GLU A CA 1
ATOM 664 C C . GLU A 1 86 ? 34.103 28.324 23.689 1.00 35.06 86 GLU A C 1
ATOM 666 O O . GLU A 1 86 ? 34.809 27.672 24.459 1.00 35.06 86 GLU A O 1
ATOM 671 N N . ILE A 1 87 ? 34.314 28.374 22.372 1.00 38.34 87 ILE A N 1
ATOM 672 C CA . ILE A 1 87 ? 35.373 27.681 21.629 1.00 38.34 87 ILE A CA 1
ATOM 673 C C . ILE A 1 87 ? 36.487 28.690 21.315 1.00 38.34 87 ILE A C 1
ATOM 675 O O . ILE A 1 87 ? 36.222 29.720 20.697 1.00 38.34 87 ILE A O 1
ATOM 679 N N . THR A 1 88 ? 37.734 28.374 21.669 1.00 25.95 88 THR A N 1
ATOM 680 C CA . THR A 1 88 ? 38.936 28.997 21.085 1.00 25.95 88 THR A CA 1
ATOM 681 C C . THR A 1 88 ? 39.645 27.974 20.201 1.00 25.95 88 THR A C 1
ATOM 683 O O . 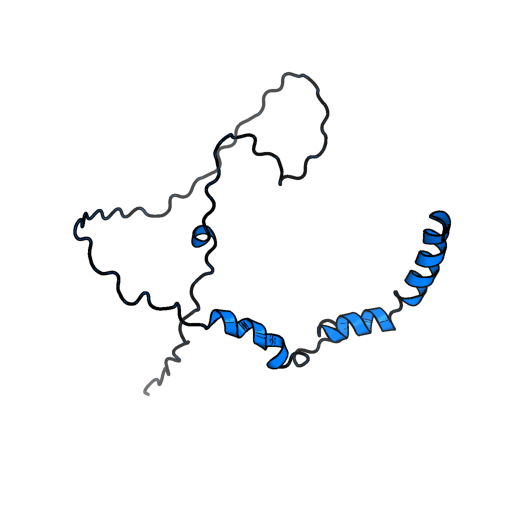THR A 1 88 ? 39.957 26.876 20.659 1.00 25.95 88 THR A O 1
ATOM 686 N N . ASN A 1 89 ? 39.851 28.335 18.932 1.00 42.56 89 ASN A N 1
ATOM 687 C CA . ASN A 1 89 ? 40.397 27.492 17.867 1.00 42.56 89 ASN A CA 1
ATOM 688 C C . ASN A 1 89 ? 41.932 27.527 17.833 1.00 42.56 89 ASN A C 1
ATOM 690 O O . ASN A 1 89 ? 42.475 28.621 17.734 1.00 42.56 89 ASN A O 1
ATOM 694 N N . GLU A 1 90 ? 42.586 26.362 17.760 1.00 44.19 90 GLU A N 1
ATOM 695 C CA . GLU A 1 90 ? 43.821 26.149 16.984 1.00 44.19 90 GLU A CA 1
ATOM 696 C C . GLU A 1 90 ? 43.789 24.738 16.350 1.00 44.19 90 GLU A C 1
ATOM 698 O O . GLU A 1 90 ? 43.875 23.720 17.029 1.00 44.19 90 GLU A O 1
ATOM 703 N N . GLU A 1 91 ? 43.500 24.741 15.046 1.00 48.91 91 GLU A N 1
ATOM 704 C CA . GLU A 1 91 ? 44.023 23.927 13.933 1.00 48.91 91 GLU A CA 1
ATOM 705 C C . GLU A 1 91 ? 44.640 22.534 14.204 1.00 48.91 91 GLU A C 1
ATOM 707 O O . GLU A 1 91 ? 45.664 22.404 14.867 1.00 48.91 91 GLU A O 1
ATOM 712 N N . LEU A 1 92 ? 44.074 21.489 13.580 1.00 35.09 92 LEU A N 1
ATOM 713 C CA . LEU A 1 92 ? 44.701 20.751 12.466 1.00 35.09 92 LEU A CA 1
ATOM 714 C C . LEU A 1 92 ? 43.730 19.694 11.895 1.00 35.09 92 LEU A C 1
ATOM 716 O O . LEU A 1 92 ? 43.037 18.980 12.618 1.00 35.09 92 LEU A O 1
ATOM 720 N N . GLU A 1 93 ? 43.670 19.673 10.566 1.00 44.94 93 GLU A N 1
ATOM 721 C CA . GLU A 1 93 ? 42.748 18.953 9.685 1.00 44.94 93 GLU A CA 1
ATOM 722 C C . GLU A 1 93 ? 42.787 17.427 9.841 1.00 44.94 93 GLU A C 1
ATOM 724 O O . GLU A 1 93 ? 43.871 16.867 9.953 1.00 44.94 93 GLU A O 1
ATOM 729 N N . LEU A 1 94 ? 41.624 16.765 9.734 1.00 38.81 94 LEU A N 1
ATOM 730 C CA . LEU A 1 94 ? 41.445 15.430 9.137 1.00 38.81 94 LEU A CA 1
ATOM 731 C C . LEU A 1 94 ? 39.950 15.199 8.810 1.00 38.81 94 LEU A C 1
ATOM 733 O O . LEU A 1 94 ? 39.054 15.706 9.479 1.00 38.81 94 LEU A O 1
ATOM 737 N N . GLU A 1 95 ? 39.711 14.483 7.715 1.00 37.16 95 GLU A N 1
ATOM 738 C CA . GLU A 1 95 ? 38.489 14.394 6.903 1.00 37.16 95 GLU A CA 1
ATOM 739 C C . GLU A 1 95 ? 37.153 14.197 7.648 1.00 37.16 95 GLU A C 1
ATOM 741 O O . GLU A 1 95 ? 36.940 13.235 8.385 1.00 37.16 95 GLU A O 1
ATOM 746 N N . ASN A 1 96 ? 36.188 15.071 7.344 1.00 44.66 96 ASN A N 1
ATOM 747 C CA . ASN A 1 96 ? 34.824 15.014 7.865 1.00 44.66 96 ASN A CA 1
ATOM 748 C C . ASN A 1 96 ? 33.970 14.040 7.027 1.00 44.66 96 ASN A C 1
ATOM 750 O O . ASN A 1 96 ? 33.190 14.445 6.161 1.00 44.66 96 ASN A O 1
ATOM 754 N N . VAL A 1 97 ? 34.117 12.733 7.262 1.00 48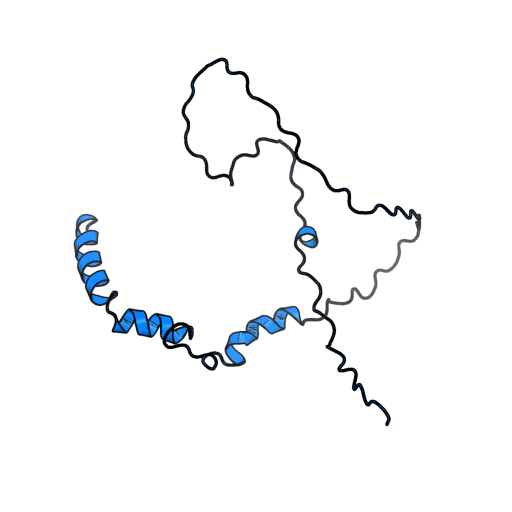.50 97 VAL A N 1
ATOM 755 C CA . VAL A 1 97 ? 33.106 11.760 6.824 1.00 48.50 97 VAL A CA 1
ATOM 756 C C . VAL A 1 97 ? 31.912 11.910 7.760 1.00 48.50 97 VAL A C 1
ATOM 758 O O . VAL A 1 97 ? 32.025 11.679 8.960 1.00 48.50 97 VAL A O 1
ATOM 761 N N . ALA A 1 98 ? 30.764 12.320 7.220 1.00 49.28 98 ALA A N 1
ATOM 762 C CA . ALA A 1 98 ? 29.515 12.405 7.965 1.00 49.28 98 ALA A CA 1
ATOM 763 C C . ALA A 1 98 ? 29.090 11.004 8.438 1.00 49.28 98 ALA A C 1
ATOM 765 O O . ALA A 1 98 ? 28.436 10.253 7.714 1.00 49.28 98 ALA A O 1
ATOM 766 N N . ILE A 1 99 ? 29.486 10.643 9.657 1.00 49.62 99 ILE A N 1
ATOM 767 C CA . ILE A 1 99 ? 28.996 9.453 10.344 1.00 49.62 99 ILE A CA 1
ATOM 768 C C . ILE A 1 99 ? 27.575 9.786 10.826 1.00 49.62 99 ILE A C 1
ATOM 770 O O . ILE A 1 99 ? 27.389 10.806 11.497 1.00 49.62 99 ILE A O 1
ATOM 774 N N . PRO A 1 100 ? 26.545 8.984 10.500 1.00 49.00 100 PRO A N 1
ATOM 775 C CA . PRO A 1 100 ? 25.233 9.159 11.106 1.00 49.00 100 PRO A CA 1
ATOM 776 C C . PRO A 1 100 ? 25.361 9.056 12.632 1.00 49.00 100 PRO A C 1
ATOM 778 O O . PRO A 1 100 ? 26.057 8.182 13.146 1.00 49.00 100 PRO A O 1
ATOM 781 N N . SER A 1 101 ? 24.661 9.934 13.355 1.00 55.97 101 SER A N 1
ATOM 782 C CA . SER A 1 101 ? 24.696 10.092 14.824 1.00 55.97 10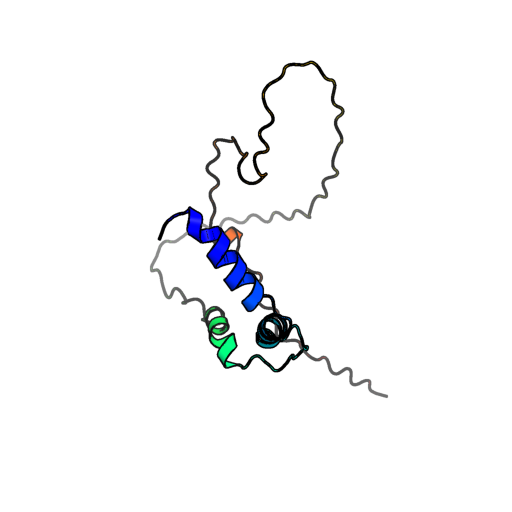1 SER A CA 1
ATOM 783 C C . SER A 1 101 ? 24.422 8.814 15.644 1.00 55.97 101 SER A C 1
ATOM 785 O O . SER A 1 101 ? 24.444 8.856 16.867 1.00 55.97 101 SER A O 1
ATOM 787 N N . THR A 1 102 ? 24.151 7.679 15.003 1.00 55.38 102 THR A N 1
ATOM 788 C CA . THR A 1 102 ? 23.885 6.383 15.631 1.00 55.38 102 THR A CA 1
ATOM 789 C C . THR A 1 102 ? 25.141 5.545 15.895 1.00 55.38 102 THR A C 1
ATOM 791 O O . THR A 1 102 ? 25.007 4.427 16.382 1.00 55.38 102 THR A O 1
ATOM 794 N N . SER A 1 103 ? 26.344 6.006 15.527 1.00 55.69 103 SER A N 1
ATOM 795 C CA . SER A 1 103 ? 27.541 5.139 15.515 1.00 55.69 103 SER A CA 1
ATOM 796 C C . SER A 1 103 ? 28.793 5.714 16.184 1.00 55.69 103 SER A C 1
ATOM 798 O O . SER A 1 103 ? 29.873 5.161 15.999 1.00 55.69 103 SER A O 1
ATOM 800 N N . ALA A 1 104 ? 28.677 6.777 16.981 1.00 54.56 104 ALA A N 1
ATOM 801 C CA . ALA A 1 104 ? 29.822 7.376 17.664 1.00 54.56 104 ALA A CA 1
ATOM 802 C C . ALA A 1 104 ? 29.631 7.410 19.185 1.00 54.56 104 ALA A C 1
ATOM 804 O O . ALA A 1 104 ? 29.366 8.461 19.753 1.00 54.56 104 ALA A O 1
ATOM 805 N N . GLU A 1 105 ? 29.831 6.270 19.846 1.00 57.97 105 GLU A N 1
ATOM 806 C CA . GLU A 1 105 ? 30.214 6.248 21.260 1.00 57.97 105 GLU A CA 1
ATOM 807 C C . GLU A 1 105 ? 31.423 5.329 21.413 1.00 57.97 105 GLU A C 1
ATOM 809 O O . GLU A 1 105 ? 31.326 4.108 21.512 1.00 57.97 105 GLU A O 1
ATOM 814 N N . ASN A 1 106 ? 32.601 5.947 21.355 1.00 60.22 106 ASN A N 1
ATOM 815 C CA . ASN A 1 106 ? 33.853 5.330 21.755 1.00 60.22 106 ASN A CA 1
ATOM 816 C C . ASN A 1 106 ? 33.997 5.542 23.271 1.00 60.22 106 ASN A C 1
ATOM 818 O O . ASN A 1 106 ? 34.761 6.387 23.730 1.00 60.22 106 ASN A O 1
ATOM 822 N N . SER A 1 107 ? 33.203 4.815 24.050 1.00 58.22 107 SER A N 1
ATOM 823 C CA . SER A 1 107 ? 33.413 4.620 25.481 1.00 58.22 107 SER A CA 1
ATOM 824 C C . SER A 1 107 ? 33.264 3.128 25.750 1.00 58.22 107 SER A C 1
ATOM 826 O O . SER A 1 107 ? 32.265 2.494 25.424 1.00 58.22 107 SER A O 1
ATOM 828 N N . SER A 1 108 ? 34.325 2.531 26.285 1.00 57.94 108 SER A N 1
ATOM 829 C CA . SER A 1 108 ? 34.414 1.100 26.586 1.00 57.94 108 SER A CA 1
ATOM 830 C C . SER A 1 108 ? 33.610 0.750 27.849 1.00 57.94 108 SER A C 1
ATOM 832 O O . SER A 1 108 ? 34.100 0.079 28.755 1.00 57.94 108 SER A O 1
ATOM 834 N N . GLU A 1 109 ? 32.376 1.242 27.941 1.00 64.38 109 GLU A N 1
ATOM 835 C CA . GLU A 1 109 ? 31.410 0.847 28.953 1.00 64.38 109 GLU A CA 1
ATOM 836 C C . GLU A 1 109 ? 30.407 -0.086 28.287 1.00 64.38 109 GLU A C 1
ATOM 838 O O . GLU A 1 109 ? 29.661 0.278 27.382 1.00 64.38 109 GLU A O 1
ATOM 843 N N . LYS A 1 110 ? 30.419 -1.347 28.715 1.00 69.06 110 LYS A N 1
ATOM 844 C CA . LYS A 1 110 ? 29.435 -2.339 28.297 1.00 69.06 110 LYS A CA 1
ATOM 845 C C . LYS A 1 110 ? 28.061 -1.856 28.767 1.00 69.06 110 LYS A C 1
ATOM 847 O O . LYS A 1 110 ? 27.703 -2.090 29.918 1.00 69.06 110 LYS A O 1
ATOM 852 N N . ILE A 1 111 ? 27.307 -1.182 27.895 1.00 73.94 111 ILE A N 1
ATOM 853 C CA . ILE A 1 111 ? 25.930 -0.765 28.175 1.00 73.94 111 ILE A CA 1
ATOM 854 C C . ILE A 1 111 ? 25.125 -2.036 28.456 1.00 73.94 111 ILE A C 1
ATOM 856 O O . ILE A 1 111 ? 24.813 -2.819 27.558 1.00 73.94 111 ILE A O 1
ATOM 860 N N . HIS A 1 112 ? 24.847 -2.285 29.734 1.00 74.44 112 HIS A N 1
ATOM 861 C CA . HIS A 1 112 ? 24.012 -3.394 30.162 1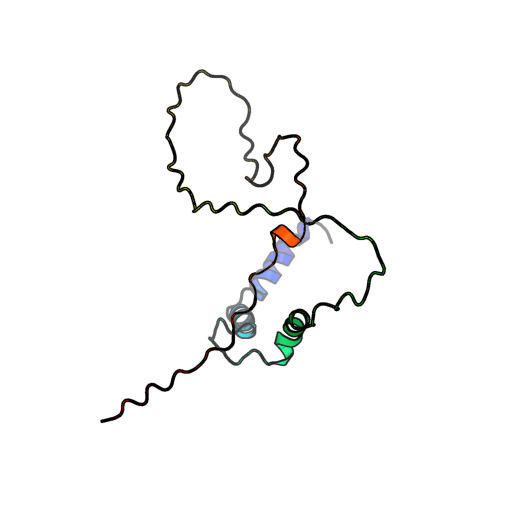.00 74.44 112 HIS A CA 1
ATOM 862 C C . HIS A 1 112 ? 22.554 -3.004 29.921 1.00 74.44 112 HIS A C 1
ATOM 864 O O . HIS A 1 112 ? 21.955 -2.298 30.729 1.00 74.44 112 HIS A O 1
ATOM 870 N N . PHE A 1 113 ? 22.013 -3.427 28.780 1.00 83.12 113 PHE A N 1
ATOM 871 C CA . PHE A 1 113 ? 20.628 -3.179 28.398 1.00 83.12 113 PHE A CA 1
ATOM 872 C C . PHE A 1 113 ? 19.739 -4.340 28.856 1.00 83.12 113 PHE A C 1
ATOM 874 O O . PHE A 1 113 ? 19.911 -5.470 28.398 1.00 83.12 113 PHE A O 1
ATOM 881 N N . SER A 1 114 ? 18.795 -4.066 29.755 1.00 84.06 114 SER A N 1
ATOM 882 C CA . SER A 1 114 ? 17.798 -5.029 30.220 1.00 84.06 114 SER A CA 1
ATOM 883 C C . SER A 1 114 ? 16.411 -4.709 29.654 1.00 84.06 114 SER A C 1
ATOM 885 O O . SER A 1 114 ? 16.048 -3.531 29.575 1.00 84.06 114 SER A O 1
ATOM 887 N N . PRO A 1 115 ? 15.580 -5.718 29.323 1.00 81.38 115 PRO A N 1
ATOM 888 C CA . PRO A 1 115 ? 14.194 -5.504 28.907 1.00 81.38 115 PRO A CA 1
ATOM 889 C C . PRO A 1 115 ? 13.358 -4.662 29.884 1.00 81.38 115 PRO A C 1
ATOM 891 O O . PRO A 1 115 ? 12.387 -4.033 29.462 1.00 81.38 115 PRO A O 1
ATOM 894 N N . GLU A 1 116 ? 13.719 -4.598 31.173 1.00 83.12 116 GLU A N 1
ATOM 895 C CA . GLU A 1 116 ? 13.015 -3.735 32.132 1.00 83.12 116 GLU A CA 1
ATOM 896 C C . GLU A 1 116 ? 13.161 -2.236 31.823 1.00 83.12 116 GLU A C 1
ATOM 898 O O . GLU A 1 116 ? 12.242 -1.472 32.116 1.00 83.12 116 GLU A O 1
ATOM 903 N N . GLN A 1 117 ? 14.265 -1.807 31.199 1.00 85.75 117 GLN A N 1
ATOM 904 C CA . GLN A 1 117 ? 14.549 -0.388 30.922 1.00 85.75 117 GLN A CA 1
ATOM 905 C C . GLN A 1 117 ? 13.663 0.211 29.820 1.00 85.75 117 GLN A C 1
ATOM 907 O O . GLN A 1 117 ? 13.601 1.429 29.675 1.00 85.75 117 GLN A O 1
ATOM 912 N N . ILE A 1 118 ? 12.966 -0.632 29.055 1.00 85.19 118 ILE A N 1
ATOM 913 C CA . ILE A 1 118 ? 12.074 -0.238 27.955 1.00 85.19 118 ILE A CA 1
ATOM 914 C C . ILE A 1 118 ? 10.649 -0.768 28.135 1.00 85.19 118 ILE A C 1
ATOM 916 O O . ILE A 1 118 ? 9.894 -0.883 27.166 1.00 85.19 118 ILE A O 1
ATOM 920 N N . ARG A 1 119 ? 10.248 -1.111 29.366 1.00 81.38 119 ARG A N 1
ATOM 921 C CA . ARG A 1 119 ? 8.891 -1.604 29.608 1.00 81.38 119 ARG A CA 1
ATOM 922 C C . ARG A 1 119 ? 7.863 -0.495 29.296 1.00 81.38 119 ARG A C 1
ATOM 924 O O . ARG A 1 119 ? 7.990 0.611 29.822 1.00 81.38 119 ARG A O 1
ATOM 931 N N . PRO A 1 120 ? 6.826 -0.775 28.483 1.00 82.75 120 PRO A N 1
ATOM 932 C CA . PRO A 1 120 ? 5.736 0.168 28.247 1.00 82.75 120 PRO A CA 1
ATOM 933 C C . PRO A 1 120 ? 5.025 0.560 29.548 1.00 82.75 120 PRO A C 1
ATOM 935 O O . PRO A 1 120 ? 4.951 -0.233 30.490 1.00 82.75 120 PRO A O 1
ATOM 938 N N . TYR A 1 121 ? 4.446 1.763 29.584 1.00 81.56 121 TYR A N 1
ATOM 939 C CA . TYR A 1 121 ? 3.631 2.196 30.719 1.00 81.56 121 TYR A CA 1
ATOM 940 C C . TYR A 1 121 ? 2.435 1.255 30.955 1.00 81.56 121 TYR A C 1
ATOM 942 O O . TYR A 1 121 ? 1.846 0.752 29.992 1.00 81.56 121 TYR A O 1
ATOM 950 N N . PRO A 1 122 ? 2.037 1.034 32.224 1.00 78.62 122 PRO A N 1
ATOM 951 C CA . PRO A 1 122 ? 0.866 0.230 32.542 1.00 78.62 122 PRO A CA 1
ATOM 952 C C . PRO A 1 122 ? -0.403 0.841 31.932 1.00 78.62 122 PRO A C 1
ATOM 954 O O . PRO A 1 122 ? -0.563 2.062 31.866 1.00 78.62 122 PRO A O 1
ATOM 957 N N . LYS A 1 123 ? -1.323 -0.025 31.493 1.00 75.38 123 LYS A N 1
ATOM 958 C CA . LYS A 1 123 ? -2.604 0.375 30.892 1.00 75.38 123 LYS A CA 1
ATOM 959 C C . LYS A 1 123 ? -3.397 1.234 31.882 1.00 75.38 123 LYS A C 1
ATOM 961 O O . LYS A 1 123 ? -3.504 0.894 33.060 1.00 75.38 123 LYS A O 1
ATOM 966 N N . ALA A 1 124 ? -3.961 2.344 31.403 1.00 80.31 124 ALA A N 1
ATOM 967 C CA . ALA A 1 124 ? -4.780 3.223 32.232 1.00 80.31 124 ALA A CA 1
ATOM 968 C C . ALA A 1 124 ? -5.994 2.470 32.810 1.00 80.31 124 ALA A C 1
ATOM 970 O O . ALA A 1 124 ? -6.618 1.658 32.122 1.00 80.31 124 ALA A O 1
ATOM 971 N N . ALA A 1 125 ? -6.343 2.763 34.065 1.00 80.88 125 ALA A N 1
ATOM 972 C CA . ALA A 1 125 ? -7.514 2.186 34.717 1.00 80.88 125 ALA A CA 1
ATOM 973 C C . ALA A 1 125 ? -8.819 2.578 33.999 1.00 80.88 125 ALA A C 1
ATOM 975 O O . ALA A 1 125 ? -8.908 3.621 33.343 1.00 80.88 125 ALA A O 1
ATOM 976 N N . ALA A 1 126 ? -9.860 1.756 34.162 1.00 83.88 126 ALA A N 1
ATOM 977 C CA . ALA A 1 126 ? -11.180 2.040 33.611 1.00 83.88 126 ALA A CA 1
ATOM 978 C C . ALA A 1 126 ? -11.689 3.417 34.079 1.00 83.88 126 ALA A C 1
ATOM 980 O O . ALA A 1 126 ? -11.680 3.741 35.269 1.00 83.88 126 ALA A O 1
ATOM 981 N N . ARG A 1 127 ? -12.152 4.243 33.133 1.00 79.50 127 ARG A N 1
ATOM 982 C CA . ARG A 1 127 ? -12.636 5.597 33.426 1.00 79.50 127 ARG A CA 1
ATOM 983 C C . ARG A 1 127 ? -13.935 5.532 34.233 1.00 79.50 127 ARG A C 1
ATOM 985 O O . ARG A 1 127 ? -14.987 5.195 33.693 1.00 79.50 127 ARG A O 1
ATOM 992 N N . VAL A 1 128 ? -13.887 5.926 35.504 1.00 80.00 128 VAL A N 1
ATOM 993 C CA . VAL A 1 128 ? -15.085 6.049 36.346 1.00 80.00 128 VAL A CA 1
ATOM 994 C C . VAL A 1 128 ? -15.865 7.303 35.936 1.00 80.00 128 VAL A C 1
ATOM 996 O O . VAL A 1 128 ? -15.375 8.426 36.068 1.00 80.00 128 VAL A O 1
ATOM 999 N N . LYS A 1 129 ? -17.095 7.136 35.435 1.00 74.38 129 LYS A N 1
ATOM 1000 C CA . LYS A 1 129 ? -18.022 8.257 35.222 1.00 74.38 129 LYS A CA 1
ATOM 1001 C C . LYS A 1 129 ? -18.578 8.688 36.582 1.00 74.38 129 LYS A C 1
ATOM 1003 O O . LYS A 1 129 ? -19.474 8.038 37.109 1.00 74.38 129 LYS A O 1
ATOM 1008 N N . LYS A 1 130 ? -18.079 9.788 37.156 1.00 65.50 130 LYS A N 1
ATOM 1009 C CA . LYS A 1 130 ? -18.782 10.455 38.263 1.00 65.50 130 LYS A CA 1
ATOM 1010 C C . LYS A 1 130 ? -20.053 11.092 37.694 1.00 65.50 130 LYS A C 1
ATOM 1012 O O . LYS A 1 130 ? -19.972 12.074 36.962 1.00 65.50 130 LYS A O 1
ATOM 1017 N N . SER A 1 131 ? -21.216 10.516 37.993 1.00 62.41 131 SER A N 1
ATOM 1018 C CA . SER A 1 131 ? -22.497 11.197 37.796 1.00 62.41 131 SER A CA 1
ATOM 1019 C C . SER A 1 131 ? -22.554 12.356 38.790 1.00 62.41 131 SER A C 1
ATOM 1021 O O . SER A 1 131 ? -22.734 12.140 39.985 1.00 62.41 131 SER A O 1
ATOM 1023 N N . GLN A 1 132 ? -22.334 13.587 38.326 1.00 65.44 132 GLN A N 1
ATOM 1024 C CA . GLN A 1 132 ? -22.696 14.767 39.107 1.00 65.44 132 GLN A CA 1
ATOM 1025 C C . GLN A 1 132 ? -24.207 14.954 38.988 1.00 65.44 132 GLN A C 1
ATOM 1027 O O . GLN A 1 132 ? -24.698 15.689 38.134 1.00 65.44 132 GLN A O 1
ATOM 1032 N N . ARG A 1 133 ? -24.959 14.233 39.820 1.00 59.19 133 ARG A N 1
ATOM 1033 C CA . ARG A 1 133 ? -26.373 14.519 40.050 1.00 59.19 133 ARG A CA 1
ATOM 1034 C C . ARG A 1 133 ? -26.428 15.641 41.083 1.00 59.19 133 ARG A C 1
ATOM 1036 O O . ARG A 1 133 ? -26.389 15.382 42.277 1.00 59.19 133 ARG A O 1
ATOM 1043 N N . GLY A 1 134 ? -26.409 16.883 40.603 1.00 60.28 134 GLY A N 1
ATOM 1044 C CA . GLY A 1 134 ? -26.695 18.045 41.438 1.00 60.28 134 GLY A CA 1
ATOM 1045 C C . GLY A 1 134 ? -28.142 17.964 41.914 1.00 60.28 134 GLY A C 1
ATOM 1046 O O . GLY A 1 134 ? -29.058 17.972 41.091 1.00 60.28 134 GLY A O 1
ATOM 1047 N N . GLU A 1 135 ? -28.334 17.823 43.221 1.00 55.91 135 GLU A N 1
ATOM 1048 C CA . GLU A 1 135 ? -29.628 18.035 43.863 1.00 55.91 135 GLU A CA 1
ATOM 1049 C C . GLU A 1 135 ? -29.951 19.537 43.805 1.00 55.91 135 GLU A C 1
ATOM 1051 O O . GLU A 1 135 ? -29.083 20.376 44.058 1.00 55.91 135 GLU A O 1
ATOM 1056 N N . LYS A 1 136 ? -31.173 19.861 43.380 1.00 55.56 136 LYS A N 1
ATOM 1057 C CA . LYS A 1 136 ? -31.776 21.194 43.459 1.00 55.56 136 LYS A CA 1
ATOM 1058 C C . LYS A 1 136 ? -32.851 21.168 44.528 1.00 55.56 136 LYS A C 1
ATOM 1060 O O . LYS A 1 136 ? -33.532 20.120 44.599 1.00 55.56 136 LYS A O 1
#

Secondary structure (DSSP, 8-state):
--GGGHHHHHHHHHHHHS-HHHHHHHHHHTTTTTT-GGG--GGGGGGGGGGGSPPPP-------------------------------------------TTS-----------GGGGPPPPPPPP----------

Radius of gyration: 29.75 Å; chains: 1; bounding box: 76×52×74 Å

Organism: NCBI:txid488582

Sequence (136 aa):
MMIYNIPTIVKLALQNAATPKNIISGFQATGVWPFNRDIFTDADFSASFVTDRPMPNDTASPDLNEHLNQNEHSSSPGLLTSKEREITNEELELENVAIPSTSAENSSEKIHFSPEQIRPYPKAAARVKKSQRGEK

pLDDT: mean 70.48, std 22.7, range [25.95, 98.0]

Foldseek 3Di:
DDPVCVVVVC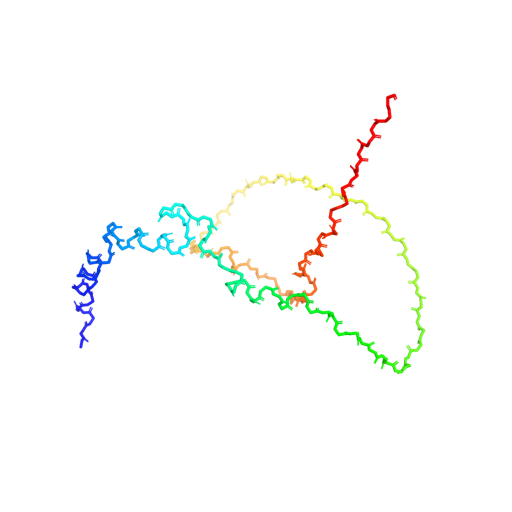VVCCVVCPDPVNVQVVCVCVCNVVHDPPNDDVVNCVVVCVVVDPDPPPPDDDDDDDDDDDDDDDDDDDDDDDDDDDDDDDDDDDDDDPDPPPPDDPDPDPPPDDPVVVDDDDDDDDDDDDPPPDDD